Protein AF-A0A7X3REX9-F1 (afdb_monomer_lite)

pLDDT: mean 83.18, std 14.42, range [42.72, 97.62]

Structure (mmCIF, N/CA/C/O backbone):
data_AF-A0A7X3REX9-F1
#
_entry.id   AF-A0A7X3REX9-F1
#
loop_
_atom_site.group_PDB
_atom_site.id
_atom_site.type_symbol
_atom_site.label_atom_id
_atom_site.label_alt_id
_atom_site.label_comp_id
_atom_site.label_asym_id
_atom_site.label_entity_id
_atom_site.label_seq_id
_atom_site.pdbx_PDB_ins_code
_atom_site.Cartn_x
_atom_site.Cartn_y
_atom_site.Cartn_z
_atom_site.occupancy
_atom_site.B_iso_or_equiv
_atom_site.auth_seq_id
_atom_site.auth_comp_id
_atom_site.auth_asym_id
_atom_site.auth_atom_id
_atom_site.pdbx_PDB_model_num
ATOM 1 N N . MET A 1 1 ? -12.380 2.850 3.032 1.00 85.00 1 MET A N 1
ATOM 2 C CA . MET A 1 1 ? -11.626 4.125 2.934 1.00 85.00 1 MET A CA 1
ATOM 3 C C . MET A 1 1 ? -10.410 3.924 2.046 1.00 85.00 1 MET A C 1
ATOM 5 O O . MET A 1 1 ? -9.877 2.822 1.994 1.00 85.00 1 MET A O 1
ATOM 9 N N . GLU A 1 2 ? -9.981 4.966 1.345 1.00 90.38 2 GLU A N 1
ATOM 10 C CA . GLU A 1 2 ? -8.821 4.921 0.458 1.00 90.38 2 GLU A CA 1
ATOM 11 C C . GLU A 1 2 ? -7.499 5.045 1.229 1.00 90.38 2 GLU A C 1
ATOM 13 O O . GLU A 1 2 ? -7.347 5.892 2.109 1.00 90.38 2 GLU A O 1
ATOM 18 N N . PHE A 1 3 ? -6.535 4.199 0.882 1.00 93.19 3 PHE A N 1
ATOM 19 C CA . PHE A 1 3 ? -5.212 4.142 1.481 1.00 93.19 3 PHE A CA 1
ATOM 20 C C . PHE A 1 3 ? -4.121 3.982 0.422 1.00 93.19 3 PHE A C 1
ATOM 22 O O . PHE A 1 3 ? -4.332 3.469 -0.676 1.00 93.19 3 PHE A O 1
ATOM 29 N N . TYR A 1 4 ? -2.912 4.365 0.808 1.00 94.00 4 TYR A N 1
ATOM 30 C CA . TYR A 1 4 ? -1.709 4.344 0.002 1.00 94.00 4 TYR A CA 1
ATOM 31 C C . TYR A 1 4 ? -0.593 3.574 0.705 1.00 94.00 4 TYR A C 1
ATOM 33 O O . TYR A 1 4 ? -0.380 3.700 1.914 1.00 94.00 4 TYR A O 1
ATOM 41 N N . HIS A 1 5 ? 0.169 2.811 -0.071 1.00 94.44 5 HIS A N 1
ATOM 42 C CA . HIS A 1 5 ? 1.339 2.066 0.362 1.00 94.44 5 HIS A CA 1
ATOM 43 C C . HIS A 1 5 ? 2.539 2.402 -0.525 1.00 94.44 5 HIS A C 1
ATOM 45 O O . HIS A 1 5 ? 2.605 2.018 -1.691 1.00 94.44 5 HIS A O 1
ATOM 51 N N . GLY A 1 6 ? 3.523 3.089 0.053 1.00 94.44 6 GLY A N 1
ATOM 52 C CA . GLY A 1 6 ? 4.789 3.384 -0.613 1.00 94.44 6 GLY A CA 1
ATOM 53 C C . GLY A 1 6 ? 5.742 2.191 -0.611 1.00 94.44 6 GLY A C 1
ATOM 54 O O . GLY A 1 6 ? 6.131 1.693 0.455 1.00 94.44 6 GLY A O 1
ATOM 55 N N . THR A 1 7 ? 6.167 1.751 -1.790 1.00 94.31 7 THR A N 1
ATOM 56 C CA . THR A 1 7 ? 7.065 0.608 -1.988 1.00 94.31 7 THR A CA 1
ATOM 57 C C . THR A 1 7 ? 7.975 0.806 -3.204 1.00 94.31 7 THR A C 1
ATOM 59 O O . THR A 1 7 ? 8.104 1.912 -3.719 1.00 94.31 7 THR A O 1
ATOM 62 N N . THR A 1 8 ? 8.672 -0.248 -3.617 1.00 93.94 8 THR A N 1
ATOM 63 C CA . THR A 1 8 ? 9.491 -0.259 -4.832 1.00 93.94 8 THR A CA 1
ATOM 64 C C . THR A 1 8 ? 8.836 -1.104 -5.920 1.00 93.94 8 THR A C 1
ATOM 66 O O . THR A 1 8 ? 7.989 -1.941 -5.607 1.00 93.94 8 THR A O 1
ATOM 69 N N . LEU A 1 9 ? 9.220 -0.921 -7.184 1.00 89.50 9 LEU A N 1
ATOM 70 C CA . LEU A 1 9 ? 8.651 -1.650 -8.320 1.00 89.50 9 LEU A CA 1
ATOM 71 C C . LEU A 1 9 ? 8.777 -3.172 -8.173 1.00 89.50 9 LEU A C 1
ATOM 73 O O . LEU A 1 9 ? 7.789 -3.883 -8.364 1.00 89.50 9 LEU A O 1
ATOM 77 N N . SER A 1 10 ? 9.948 -3.681 -7.777 1.00 89.31 10 SER A N 1
ATOM 78 C CA . SER A 1 10 ? 10.133 -5.123 -7.545 1.00 89.31 10 SER A CA 1
ATOM 79 C C . SER A 1 10 ? 9.184 -5.664 -6.466 1.00 89.31 10 SER A C 1
ATOM 81 O O . SER A 1 10 ? 8.517 -6.680 -6.660 1.00 89.31 10 SER A O 1
ATOM 83 N N . ASN A 1 11 ? 9.050 -4.945 -5.348 1.00 90.62 11 ASN A N 1
ATOM 84 C CA . ASN A 1 11 ? 8.133 -5.310 -4.274 1.00 90.62 11 ASN A CA 1
ATOM 85 C C . ASN A 1 11 ? 6.662 -5.179 -4.694 1.00 90.62 11 ASN A C 1
ATOM 87 O O . ASN A 1 11 ? 5.848 -5.998 -4.280 1.00 90.62 11 ASN A O 1
ATOM 91 N N . ALA A 1 12 ? 6.308 -4.160 -5.480 1.00 89.06 12 ALA A N 1
ATOM 92 C CA . ALA A 1 12 ? 4.950 -3.954 -5.975 1.00 89.06 12 ALA A CA 1
ATOM 93 C C . ALA A 1 12 ? 4.492 -5.131 -6.845 1.00 89.06 12 ALA A C 1
ATOM 95 O O . ALA A 1 12 ? 3.391 -5.635 -6.641 1.00 89.06 12 ALA A O 1
ATOM 96 N N . ARG A 1 13 ? 5.361 -5.633 -7.734 1.00 85.06 13 ARG A N 1
ATOM 97 C CA . ARG A 1 13 ? 5.101 -6.858 -8.514 1.00 85.06 13 ARG A CA 1
ATOM 98 C C . ARG A 1 13 ? 4.836 -8.057 -7.604 1.00 85.06 13 ARG A C 1
ATOM 100 O O . ARG A 1 13 ? 3.813 -8.718 -7.741 1.00 85.06 13 ARG A O 1
ATOM 107 N N . GLY A 1 14 ? 5.690 -8.262 -6.599 1.00 84.94 14 GLY A N 1
ATOM 108 C CA . GLY A 1 14 ? 5.495 -9.333 -5.618 1.00 84.94 14 GLY A CA 1
ATOM 109 C C . GLY A 1 14 ? 4.191 -9.205 -4.818 1.00 84.94 14 GLY A C 1
ATOM 110 O O . GLY A 1 14 ? 3.561 -10.222 -4.528 1.00 84.94 14 GLY A O 1
ATOM 111 N N . ILE A 1 15 ? 3.770 -7.977 -4.490 1.00 87.44 15 ILE A N 1
ATOM 112 C CA . ILE A 1 15 ? 2.495 -7.692 -3.812 1.00 87.44 15 ILE A CA 1
ATOM 113 C C . ILE A 1 15 ? 1.306 -7.996 -4.726 1.00 87.44 15 ILE A C 1
ATOM 115 O O . ILE A 1 15 ? 0.339 -8.585 -4.259 1.00 87.44 15 ILE A O 1
ATOM 119 N N . ILE A 1 16 ? 1.364 -7.649 -6.014 1.00 79.50 16 ILE A N 1
ATOM 120 C CA . ILE A 1 16 ? 0.302 -8.000 -6.971 1.00 79.50 16 ILE A CA 1
ATOM 121 C C . ILE A 1 16 ? 0.156 -9.519 -7.081 1.00 79.50 16 ILE A C 1
ATOM 123 O O . ILE A 1 16 ? -0.953 -10.045 -7.100 1.00 79.50 16 ILE A O 1
ATOM 127 N N . GLU A 1 17 ? 1.274 -10.238 -7.144 1.00 77.31 17 GLU A N 1
ATOM 128 C CA . GLU A 1 17 ? 1.250 -11.685 -7.338 1.00 77.31 17 GLU A CA 1
ATOM 129 C C . GLU A 1 17 ? 0.774 -12.453 -6.104 1.00 77.31 17 GLU A C 1
ATOM 131 O O . GLU A 1 17 ? 0.096 -13.471 -6.258 1.00 77.31 17 GLU A O 1
ATOM 136 N N . ASN A 1 18 ? 1.139 -11.983 -4.905 1.00 81.62 18 ASN A N 1
ATOM 137 C CA . ASN A 1 18 ? 1.027 -12.756 -3.664 1.00 81.62 18 ASN A CA 1
ATOM 138 C C . ASN A 1 18 ? 0.180 -12.087 -2.569 1.00 81.62 18 ASN A C 1
ATOM 140 O O . ASN A 1 18 ? -0.047 -12.700 -1.517 1.00 81.62 18 ASN A O 1
ATOM 144 N N . GLY A 1 19 ? -0.274 -10.856 -2.792 1.00 86.94 19 GLY A N 1
ATOM 145 C CA . GLY A 1 19 ? -0.862 -9.987 -1.778 1.00 86.94 19 GLY A CA 1
ATOM 146 C C . GLY A 1 19 ? 0.185 -9.305 -0.893 1.00 86.94 19 GLY A C 1
ATOM 147 O O . GLY A 1 19 ? 1.395 -9.549 -0.976 1.00 86.94 19 GLY A O 1
ATOM 148 N N . PHE A 1 20 ? -0.286 -8.450 0.010 1.00 90.31 20 PHE A N 1
ATOM 149 C CA . PHE A 1 20 ? 0.565 -7.855 1.032 1.00 90.31 20 PHE A CA 1
ATOM 150 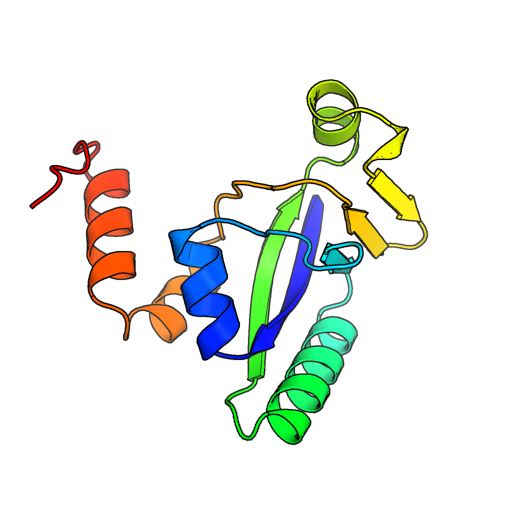C C . PHE A 1 20 ? 0.916 -8.909 2.081 1.00 90.31 20 PHE A C 1
ATOM 152 O O . PHE A 1 20 ? 0.034 -9.518 2.687 1.00 90.31 20 PHE A O 1
ATOM 159 N N . ARG A 1 21 ? 2.216 -9.115 2.313 1.00 89.25 21 ARG A N 1
ATOM 160 C CA . ARG A 1 21 ? 2.717 -10.080 3.295 1.00 89.25 21 ARG A CA 1
ATOM 161 C C . ARG A 1 21 ? 3.702 -9.406 4.256 1.00 89.25 21 ARG A C 1
ATOM 163 O O . ARG A 1 21 ? 4.769 -8.979 3.806 1.00 89.25 21 ARG A O 1
ATOM 170 N N . PRO A 1 22 ? 3.389 -9.335 5.560 1.00 89.50 22 PRO A N 1
ATOM 171 C CA . PRO A 1 22 ? 4.330 -8.851 6.559 1.00 89.50 22 PRO A CA 1
ATOM 172 C C . PRO A 1 22 ? 5.577 -9.758 6.616 1.00 89.50 22 PRO A C 1
ATOM 174 O O . PRO A 1 22 ? 5.472 -10.984 6.582 1.00 89.50 22 PRO A O 1
ATOM 177 N N . ARG A 1 23 ? 6.777 -9.161 6.664 1.00 83.50 23 ARG A N 1
ATOM 178 C CA . ARG A 1 23 ? 8.077 -9.861 6.766 1.00 83.50 23 ARG A CA 1
ATOM 179 C C . ARG A 1 23 ? 8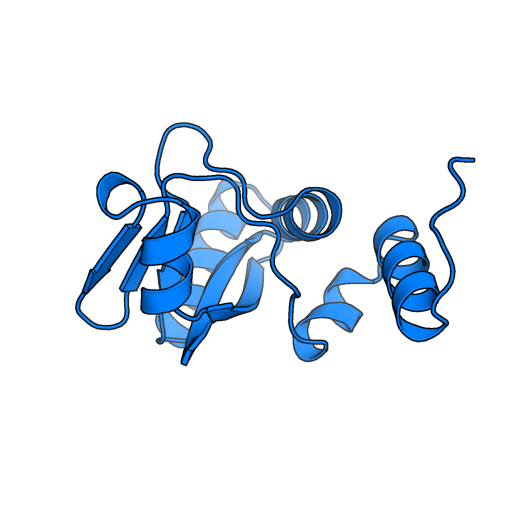.881 -9.262 7.923 1.00 83.50 23 ARG A C 1
ATOM 181 O O . ARG A 1 23 ? 9.707 -8.383 7.705 1.00 83.50 23 ARG A O 1
ATOM 188 N N . GLY A 1 24 ? 8.578 -9.692 9.150 1.00 81.75 24 GLY A N 1
ATOM 189 C CA . GLY A 1 24 ? 9.220 -9.190 10.378 1.00 81.75 24 GLY A CA 1
ATOM 190 C C . GLY A 1 24 ? 8.568 -7.946 11.001 1.00 81.75 24 GLY A C 1
ATOM 191 O O . GLY A 1 24 ? 9.144 -7.340 11.896 1.00 81.75 24 GLY A O 1
ATOM 192 N N . GLY A 1 25 ? 7.379 -7.552 10.540 1.00 86.38 25 GLY A N 1
ATOM 193 C CA . GLY A 1 25 ? 6.605 -6.428 11.076 1.00 86.38 25 GLY A CA 1
ATOM 194 C C . GLY A 1 25 ? 5.403 -6.099 10.191 1.00 86.38 25 GLY A C 1
ATOM 195 O O . GLY A 1 25 ? 5.253 -6.705 9.132 1.00 86.38 25 GLY A O 1
ATOM 196 N N . ALA A 1 26 ? 4.574 -5.140 10.611 1.00 92.62 26 ALA A N 1
ATOM 197 C CA . ALA A 1 26 ? 3.331 -4.778 9.929 1.00 92.62 26 ALA A CA 1
ATOM 198 C C . ALA A 1 26 ? 3.543 -4.251 8.503 1.00 92.62 26 ALA A C 1
ATOM 200 O O . ALA A 1 26 ? 4.544 -3.597 8.195 1.00 92.62 26 ALA A O 1
ATOM 201 N N . VAL A 1 27 ? 2.541 -4.445 7.650 1.00 94.31 27 VAL A N 1
ATOM 202 C CA . VAL A 1 27 ? 2.389 -3.696 6.402 1.00 94.31 27 VAL A CA 1
ATOM 203 C C . VAL A 1 27 ? 1.685 -2.380 6.720 1.00 94.31 27 VAL A C 1
ATOM 205 O O . VAL A 1 27 ? 0.608 -2.376 7.308 1.00 94.31 27 VAL A O 1
ATOM 208 N N . TRP A 1 28 ? 2.312 -1.266 6.347 1.00 95.25 28 TRP A N 1
ATOM 209 C CA . TRP A 1 28 ? 1.820 0.077 6.651 1.00 95.25 28 TRP A CA 1
ATOM 210 C C . TRP A 1 28 ? 1.101 0.691 5.459 1.00 95.25 28 TRP A C 1
ATOM 212 O O . TRP A 1 28 ? 1.619 0.675 4.340 1.00 95.25 28 TRP A O 1
ATOM 222 N N . PHE A 1 29 ? -0.036 1.303 5.743 1.00 95.38 29 PHE A N 1
ATOM 223 C CA . PHE A 1 29 ? -0.888 2.035 4.827 1.00 95.38 29 PHE A CA 1
ATOM 224 C C . PHE A 1 29 ? -1.166 3.419 5.413 1.00 95.38 29 PHE A C 1
ATOM 226 O O . PHE A 1 29 ? -1.230 3.579 6.632 1.00 95.38 29 PHE A O 1
ATOM 233 N N . THR A 1 30 ? -1.340 4.424 4.563 1.00 97.12 30 THR A N 1
ATOM 234 C CA . THR A 1 30 ? -1.703 5.782 4.987 1.00 97.12 30 THR A CA 1
ATOM 235 C C . THR A 1 30 ? -2.748 6.390 4.064 1.00 97.12 30 THR A C 1
ATOM 237 O O . THR A 1 30 ? -2.749 6.104 2.876 1.00 97.12 30 THR A O 1
ATOM 240 N N . THR A 1 31 ? -3.608 7.261 4.570 1.00 96.19 31 THR A N 1
ATOM 241 C CA . THR A 1 31 ? -4.499 8.083 3.740 1.00 96.19 31 THR A CA 1
ATOM 242 C C . THR A 1 31 ? -3.757 9.219 3.024 1.00 96.19 31 THR A C 1
ATOM 244 O O . THR A 1 31 ? -4.300 9.833 2.112 1.00 96.19 31 THR A O 1
ATOM 247 N N . GLN A 1 32 ? -2.503 9.508 3.397 1.00 96.56 32 GLN A N 1
ATOM 248 C CA . GLN A 1 32 ? -1.730 10.623 2.851 1.00 96.56 32 GLN A CA 1
ATOM 249 C C . GLN A 1 32 ? -0.828 10.183 1.690 1.00 96.56 32 GLN A C 1
ATOM 251 O O . GLN A 1 32 ? 0.221 9.563 1.893 1.00 96.56 32 GLN A O 1
ATOM 256 N N . TRP A 1 33 ? -1.183 10.576 0.465 1.00 94.19 33 TRP A N 1
ATOM 257 C CA . TRP A 1 33 ? -0.408 10.244 -0.738 1.00 94.19 33 TRP A CA 1
ATOM 258 C C . TRP A 1 33 ? 1.049 10.733 -0.672 1.00 94.19 33 TRP A C 1
ATOM 260 O O . TRP A 1 33 ? 1.968 9.953 -0.925 1.00 94.19 33 TRP A O 1
ATOM 270 N N . ASN A 1 34 ? 1.281 11.984 -0.248 1.00 95.56 34 ASN A N 1
ATOM 271 C CA . ASN A 1 34 ? 2.632 12.558 -0.128 1.00 95.56 34 ASN A CA 1
ATOM 272 C C . ASN A 1 34 ? 3.524 11.747 0.824 1.00 95.56 34 ASN A C 1
ATOM 274 O O . ASN A 1 34 ? 4.695 11.501 0.532 1.00 95.56 34 ASN A O 1
ATOM 278 N N . TYR A 1 35 ? 2.967 11.273 1.943 1.00 96.50 35 TYR A N 1
ATOM 279 C CA . TYR A 1 35 ? 3.704 10.425 2.876 1.00 96.50 35 TYR A CA 1
ATOM 280 C C . TYR A 1 35 ? 4.084 9.089 2.227 1.00 96.50 35 TYR A C 1
ATOM 282 O O . TYR A 1 35 ? 5.238 8.658 2.307 1.00 96.50 35 TYR A O 1
ATOM 290 N N . ALA A 1 36 ? 3.135 8.438 1.545 1.00 96.50 36 ALA A N 1
ATOM 291 C CA . ALA A 1 36 ? 3.398 7.189 0.838 1.00 96.50 36 ALA A CA 1
ATOM 292 C C . ALA A 1 36 ? 4.457 7.365 -0.265 1.00 96.50 36 ALA A C 1
ATOM 294 O O . ALA A 1 36 ? 5.372 6.545 -0.353 1.00 96.50 36 ALA A O 1
ATOM 295 N N . LYS A 1 37 ? 4.392 8.452 -1.043 1.00 95.62 37 LYS A N 1
ATOM 296 C CA . LYS A 1 37 ? 5.384 8.793 -2.071 1.00 95.62 37 LYS A CA 1
ATOM 297 C C . LYS A 1 37 ? 6.785 8.967 -1.482 1.00 95.62 37 LYS A C 1
ATOM 299 O O . LYS A 1 37 ? 7.700 8.258 -1.898 1.00 95.62 37 LYS A O 1
ATOM 304 N N . ASN A 1 38 ? 6.943 9.793 -0.447 1.00 96.94 38 ASN A N 1
ATOM 305 C CA . ASN A 1 38 ? 8.242 10.007 0.205 1.00 96.94 38 ASN A CA 1
ATOM 306 C C . ASN A 1 38 ? 8.827 8.691 0.748 1.00 96.94 38 ASN A C 1
ATOM 308 O O . ASN A 1 38 ? 10.031 8.433 0.671 1.00 96.94 38 ASN A O 1
ATOM 312 N N . ARG A 1 39 ? 7.974 7.804 1.279 1.00 96.44 39 ARG A N 1
ATOM 313 C CA . ARG A 1 39 ? 8.396 6.469 1.730 1.00 96.44 39 ARG A CA 1
ATOM 314 C C . ARG A 1 39 ? 8.795 5.553 0.576 1.00 96.44 39 ARG A C 1
ATOM 316 O O . ARG A 1 39 ? 9.755 4.796 0.740 1.00 96.44 39 ARG A O 1
ATOM 323 N N . ALA A 1 40 ? 8.094 5.608 -0.555 1.00 96.25 40 ALA A N 1
ATOM 324 C CA . ALA A 1 40 ? 8.458 4.878 -1.766 1.00 96.25 40 ALA A CA 1
ATOM 325 C C . ALA A 1 40 ? 9.845 5.310 -2.261 1.00 96.25 40 ALA A C 1
ATOM 327 O O . ALA A 1 40 ? 10.720 4.462 -2.415 1.00 96.25 40 ALA A O 1
ATOM 328 N N . GLU A 1 41 ? 10.083 6.616 -2.393 1.00 96.69 41 GLU A N 1
ATOM 329 C CA . GLU A 1 41 ? 11.371 7.200 -2.799 1.00 96.69 41 GLU A CA 1
ATOM 330 C C . GLU A 1 41 ? 12.505 6.803 -1.851 1.00 96.69 41 GLU A C 1
ATOM 332 O O . GLU A 1 41 ? 13.571 6.355 -2.277 1.00 96.69 41 GLU A O 1
ATOM 337 N N . GLN A 1 42 ? 12.263 6.870 -0.540 1.00 97.62 42 GLN A N 1
ATOM 338 C CA . GLN A 1 42 ? 13.259 6.479 0.452 1.00 97.62 42 GLN A CA 1
ATOM 339 C C . GLN A 1 42 ? 13.611 4.983 0.375 1.00 97.62 42 GLN A C 1
ATOM 341 O O . GLN A 1 42 ? 14.770 4.613 0.571 1.00 97.62 42 GLN A O 1
ATOM 346 N N . LYS A 1 43 ? 12.631 4.103 0.126 1.00 95.62 43 LYS A N 1
ATOM 347 C CA . LYS A 1 43 ? 12.863 2.659 -0.058 1.00 95.62 43 LYS A CA 1
ATOM 348 C C . LYS A 1 43 ? 13.594 2.376 -1.370 1.00 95.62 43 LYS A C 1
ATOM 350 O O . LYS A 1 43 ? 14.553 1.611 -1.362 1.00 95.62 43 LYS A O 1
ATOM 355 N N . ALA A 1 44 ? 13.152 3.008 -2.452 1.00 95.69 44 ALA A N 1
ATOM 356 C CA . ALA A 1 44 ? 13.721 2.916 -3.789 1.00 95.69 44 ALA A CA 1
ATOM 357 C C . ALA A 1 44 ? 15.203 3.296 -3.788 1.00 95.69 44 ALA A C 1
ATOM 359 O O . ALA A 1 44 ? 16.038 2.496 -4.197 1.00 95.69 44 ALA A O 1
ATOM 360 N N . ARG A 1 45 ? 15.545 4.440 -3.182 1.00 96.62 45 ARG A N 1
ATOM 361 C CA . ARG A 1 45 ? 16.933 4.897 -3.034 1.00 96.62 45 ARG A CA 1
ATOM 362 C C . ARG A 1 45 ? 17.820 3.887 -2.306 1.00 96.62 45 ARG A C 1
ATOM 364 O O . ARG A 1 45 ? 18.936 3.648 -2.739 1.00 96.62 45 ARG A O 1
ATOM 371 N N . ARG A 1 46 ? 17.337 3.282 -1.213 1.00 95.56 46 ARG A N 1
ATOM 372 C CA . ARG A 1 46 ? 18.108 2.276 -0.451 1.00 95.56 46 ARG A CA 1
ATOM 373 C C . ARG A 1 46 ? 18.316 0.966 -1.207 1.00 95.56 46 ARG A C 1
ATOM 375 O O . ARG A 1 46 ? 19.255 0.246 -0.904 1.00 95.56 46 ARG A O 1
ATOM 382 N N . LYS A 1 47 ? 17.399 0.628 -2.113 1.00 94.19 47 LYS A N 1
ATOM 383 C CA . LYS A 1 47 ? 17.398 -0.638 -2.854 1.00 94.19 47 LYS A CA 1
ATOM 384 C C . LYS A 1 47 ? 17.862 -0.497 -4.305 1.00 94.19 47 LYS A C 1
ATOM 386 O O . LYS A 1 47 ? 17.828 -1.491 -5.017 1.00 94.19 47 LYS A O 1
ATOM 391 N N . HIS A 1 48 ? 18.255 0.706 -4.732 1.00 94.38 48 HIS A N 1
ATOM 392 C CA . HIS A 1 48 ? 18.534 1.033 -6.134 1.00 94.38 48 HIS A CA 1
ATOM 393 C C . HIS A 1 48 ? 17.405 0.580 -7.081 1.00 94.38 48 HIS A C 1
ATOM 395 O O . HIS A 1 48 ? 17.645 0.011 -8.139 1.00 94.38 48 HIS A O 1
ATOM 401 N N . ASP A 1 49 ? 16.158 0.815 -6.670 1.00 92.69 49 ASP A N 1
ATOM 402 C CA . ASP A 1 49 ? 14.948 0.398 -7.387 1.00 92.69 49 ASP A CA 1
ATOM 403 C C . ASP A 1 49 ? 14.078 1.625 -7.716 1.00 92.69 49 ASP A C 1
ATOM 405 O O . ASP A 1 49 ? 14.381 2.744 -7.304 1.00 92.69 49 ASP A O 1
ATOM 409 N N . ARG A 1 50 ? 12.981 1.436 -8.451 1.00 90.81 50 ARG A N 1
ATOM 410 C CA . ARG A 1 50 ? 12.025 2.496 -8.794 1.00 90.81 50 ARG A CA 1
ATOM 411 C C . ARG A 1 50 ? 10.962 2.655 -7.701 1.00 90.81 50 ARG A C 1
ATOM 413 O O . ARG A 1 50 ? 10.441 1.642 -7.227 1.00 90.81 50 ARG A O 1
ATOM 420 N N . PRO A 1 51 ? 10.611 3.887 -7.289 1.00 93.69 51 PRO A N 1
ATOM 421 C CA . PRO A 1 51 ? 9.548 4.114 -6.314 1.00 93.69 51 PRO A CA 1
ATOM 422 C C . PRO A 1 51 ? 8.173 3.871 -6.936 1.00 93.69 51 PRO A C 1
ATOM 424 O O . PRO A 1 51 ? 7.925 4.285 -8.062 1.00 93.69 51 PRO A O 1
ATOM 427 N N . ILE A 1 52 ? 7.279 3.226 -6.185 1.00 91.94 52 ILE A N 1
ATOM 428 C CA . ILE A 1 52 ? 5.879 2.999 -6.560 1.00 91.94 52 ILE A CA 1
ATOM 429 C C . ILE A 1 52 ? 4.984 3.275 -5.353 1.00 91.94 52 ILE A C 1
ATOM 431 O O . ILE A 1 52 ? 5.297 2.876 -4.228 1.00 91.94 52 ILE A O 1
ATOM 435 N N . VAL A 1 53 ? 3.836 3.905 -5.590 1.00 92.19 53 VAL A N 1
ATOM 436 C CA . VAL A 1 53 ? 2.772 4.044 -4.592 1.00 9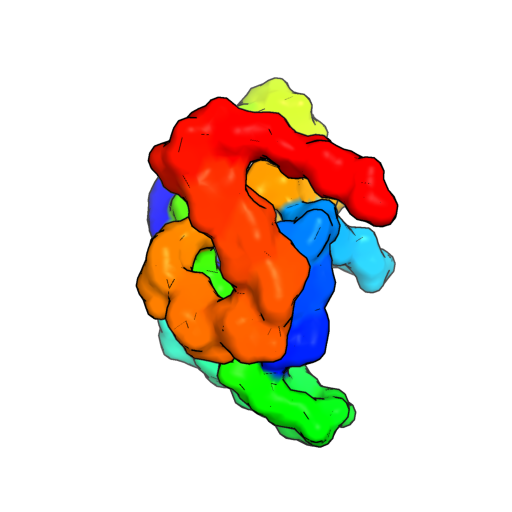2.19 53 VAL A CA 1
ATOM 437 C C . VAL A 1 53 ? 1.590 3.190 -5.020 1.00 92.19 53 VAL A C 1
ATOM 439 O O . VAL A 1 53 ? 0.997 3.419 -6.064 1.00 92.19 53 VAL A O 1
ATOM 442 N N . LEU A 1 54 ? 1.234 2.209 -4.196 1.00 90.19 54 LEU A N 1
ATOM 443 C CA . LEU A 1 54 ? 0.026 1.419 -4.392 1.00 90.19 54 LEU A CA 1
ATOM 444 C C . LEU A 1 54 ? -1.137 2.095 -3.679 1.00 90.19 54 LEU A C 1
ATOM 446 O O . LEU A 1 54 ? -1.068 2.361 -2.486 1.00 90.19 54 LEU A O 1
ATOM 450 N N . LYS A 1 55 ? -2.205 2.347 -4.415 1.00 89.44 55 LYS A N 1
ATOM 451 C CA . LYS A 1 55 ? -3.517 2.755 -3.920 1.00 89.44 55 LYS A CA 1
ATOM 452 C C . LYS A 1 55 ? -4.299 1.496 -3.550 1.00 89.44 55 LYS A C 1
ATOM 454 O O . LYS A 1 55 ? -4.100 0.470 -4.190 1.00 89.44 55 LYS A O 1
ATOM 459 N N . THR A 1 56 ? -5.152 1.543 -2.537 1.00 86.31 56 THR A N 1
ATOM 460 C CA . THR A 1 56 ? -6.050 0.443 -2.174 1.00 86.31 56 THR A CA 1
ATOM 461 C C . THR A 1 56 ? -7.218 0.943 -1.345 1.00 86.31 56 THR A C 1
ATOM 463 O O . THR A 1 56 ? -7.091 1.930 -0.625 1.00 86.31 56 THR A O 1
ATOM 466 N N . GLU A 1 57 ? -8.341 0.242 -1.404 1.00 88.38 57 GLU A N 1
ATOM 467 C CA . GLU A 1 57 ? -9.447 0.467 -0.481 1.00 88.38 57 GLU A CA 1
ATOM 468 C C . GLU A 1 57 ? -9.352 -0.522 0.676 1.00 88.38 57 GLU A C 1
ATOM 470 O O . GLU A 1 57 ? -9.161 -1.718 0.465 1.00 88.38 57 GLU A O 1
ATOM 475 N N . LEU A 1 58 ? -9.432 -0.011 1.904 1.00 88.75 58 LEU A N 1
ATOM 476 C CA . LEU A 1 58 ? -9.490 -0.815 3.120 1.00 88.75 58 LEU A CA 1
ATOM 477 C C . LEU A 1 58 ? -10.749 -0.451 3.897 1.00 88.75 58 LEU A C 1
ATOM 479 O O . LEU A 1 58 ? -10.974 0.721 4.227 1.00 88.75 58 LEU A O 1
ATOM 483 N N . ASP A 1 59 ? -11.540 -1.464 4.223 1.00 91.00 59 ASP A N 1
ATOM 484 C CA . ASP A 1 59 ? -12.544 -1.387 5.275 1.00 91.00 59 ASP A CA 1
ATOM 485 C C . ASP A 1 59 ? -11.920 -1.926 6.564 1.00 91.00 59 ASP A C 1
ATOM 487 O O . ASP A 1 59 ? -11.728 -3.128 6.737 1.00 91.00 59 ASP A O 1
ATOM 491 N N . ILE A 1 60 ? -11.523 -1.012 7.447 1.00 90.94 60 ILE A N 1
ATOM 492 C CA . ILE A 1 60 ? -10.807 -1.364 8.674 1.00 90.94 60 ILE A CA 1
ATOM 493 C C . ILE A 1 60 ? -11.697 -2.162 9.627 1.00 90.94 60 ILE A C 1
ATOM 495 O O . ILE A 1 60 ? -11.195 -3.074 10.281 1.00 90.94 60 ILE A O 1
ATOM 499 N N . GLU A 1 61 ? -12.992 -1.860 9.690 1.00 91.25 61 GLU A N 1
ATOM 500 C CA . GLU A 1 61 ? -13.906 -2.539 10.608 1.00 91.25 61 GLU A CA 1
ATOM 501 C C . GLU A 1 61 ? -14.255 -3.937 10.088 1.00 91.25 61 GLU A C 1
ATOM 503 O O . GLU A 1 61 ? -14.180 -4.910 10.842 1.00 91.25 61 GLU A O 1
ATOM 508 N N . ALA A 1 62 ? -14.492 -4.089 8.781 1.00 90.94 62 ALA A N 1
ATOM 509 C CA . ALA A 1 62 ? -14.655 -5.415 8.181 1.00 90.94 62 ALA A CA 1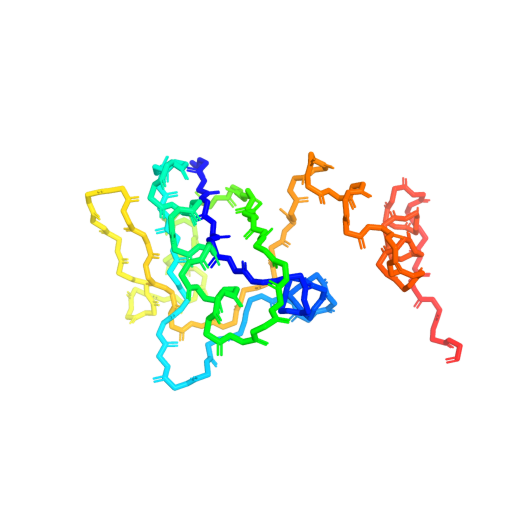
ATOM 510 C C . ALA A 1 62 ? -13.376 -6.269 8.302 1.00 90.94 62 ALA A C 1
ATOM 512 O O . ALA A 1 62 ? -13.431 -7.472 8.583 1.00 90.94 62 ALA A O 1
ATOM 513 N N . LEU A 1 63 ? -12.196 -5.659 8.140 1.00 90.12 63 LEU A N 1
ATOM 514 C CA . LEU A 1 63 ? -10.924 -6.354 8.340 1.00 90.12 63 LEU A CA 1
ATOM 515 C C . LEU A 1 63 ? -10.734 -6.769 9.806 1.00 90.12 63 LEU A C 1
ATOM 517 O O . LEU A 1 63 ? -10.302 -7.887 10.076 1.00 90.12 63 LEU A O 1
ATOM 521 N N . ARG A 1 64 ? -11.105 -5.923 10.770 1.00 91.31 64 ARG A N 1
ATOM 522 C CA . ARG A 1 64 ? -11.078 -6.276 12.198 1.00 91.31 64 ARG A CA 1
ATOM 523 C C . ARG A 1 64 ? -11.948 -7.489 12.512 1.00 91.31 64 ARG A C 1
ATOM 525 O O . ARG A 1 64 ? -11.498 -8.367 13.248 1.00 91.31 64 ARG A O 1
ATOM 532 N N . GLY A 1 65 ? -13.137 -7.565 11.912 1.00 90.31 65 GLY A N 1
ATOM 533 C CA . GLY A 1 65 ? -14.032 -8.715 12.044 1.00 90.31 65 GLY A CA 1
ATOM 534 C C . GLY A 1 65 ? -13.483 -10.006 11.426 1.00 90.31 65 GLY A C 1
ATOM 535 O O . GLY A 1 65 ? -13.705 -11.080 11.975 1.00 90.31 65 GLY A O 1
ATOM 536 N N . SER A 1 66 ? -12.739 -9.917 10.318 1.00 89.19 66 SER A N 1
ATOM 537 C CA . SER A 1 66 ? -12.261 -11.096 9.575 1.00 89.19 66 SER A CA 1
ATOM 538 C C . SER A 1 66 ? -10.900 -11.630 10.026 1.00 89.19 66 SER A C 1
ATOM 540 O O . SER A 1 66 ? -10.737 -12.842 10.140 1.00 89.19 66 SER A O 1
ATOM 542 N N . ILE A 1 67 ? -9.919 -10.761 10.290 1.00 88.50 67 ILE A N 1
ATOM 543 C CA . ILE A 1 67 ? -8.555 -11.177 10.677 1.00 88.50 67 ILE A CA 1
ATOM 544 C C . ILE A 1 67 ? -8.250 -10.962 12.165 1.00 88.50 67 ILE A C 1
ATOM 546 O O . ILE A 1 67 ? -7.204 -11.390 12.654 1.00 88.50 67 ILE A O 1
ATOM 550 N N . GLY A 1 68 ? -9.168 -10.337 12.902 1.00 86.38 68 GLY A N 1
ATOM 551 C CA . GLY A 1 68 ? -9.085 -10.140 14.345 1.00 86.38 68 GLY A CA 1
ATOM 552 C C . GLY A 1 68 ? -8.421 -8.824 14.760 1.00 86.38 68 GLY A C 1
ATOM 553 O O . GLY A 1 68 ? -7.435 -8.360 14.182 1.00 86.38 68 GLY A O 1
ATOM 554 N N . ASN A 1 69 ? -8.933 -8.244 15.848 1.00 83.62 69 ASN A N 1
ATOM 555 C CA . ASN A 1 69 ? -8.529 -6.926 16.357 1.00 83.62 69 ASN A CA 1
ATOM 556 C C . ASN A 1 69 ? -7.027 -6.796 16.653 1.00 83.62 69 ASN A C 1
ATOM 558 O O . ASN A 1 69 ? -6.437 -5.746 16.414 1.00 83.62 69 ASN A O 1
ATOM 562 N N . GLY A 1 70 ? -6.375 -7.864 17.125 1.00 89.56 70 GLY A N 1
ATOM 563 C CA . GLY A 1 70 ? -4.939 -7.848 17.434 1.00 89.56 70 GLY A CA 1
ATOM 564 C C . GLY A 1 70 ? -4.030 -7.708 16.206 1.00 89.56 70 GLY A C 1
ATOM 565 O O . GLY A 1 70 ? -2.846 -7.391 16.345 1.00 89.56 70 GLY A O 1
ATOM 566 N N . LYS A 1 71 ? -4.563 -7.929 14.998 1.00 91.88 71 LYS A N 1
ATOM 567 C CA . LYS A 1 71 ? -3.800 -7.888 13.745 1.00 91.88 71 LYS A CA 1
ATOM 568 C C . LYS A 1 71 ? -3.771 -6.512 13.097 1.00 91.88 71 LYS A C 1
ATOM 570 O O . LYS A 1 71 ? -2.941 -6.294 12.217 1.00 91.88 71 LYS A O 1
ATOM 575 N N . ILE A 1 72 ? -4.627 -5.584 13.523 1.00 92.94 72 ILE A N 1
ATOM 576 C CA . ILE A 1 72 ? -4.792 -4.282 12.875 1.00 92.94 72 ILE A CA 1
ATOM 577 C C . ILE A 1 72 ? -4.652 -3.172 13.904 1.00 92.94 72 ILE A C 1
ATOM 579 O O . ILE A 1 72 ? -5.422 -3.077 14.855 1.00 92.94 72 ILE A O 1
ATOM 583 N N . ARG A 1 73 ? -3.706 -2.267 13.667 1.00 94.31 73 ARG A N 1
ATOM 584 C CA . ARG A 1 73 ? -3.611 -0.999 14.393 1.00 94.31 73 ARG A CA 1
ATOM 585 C C . ARG A 1 73 ? -3.928 0.127 13.425 1.00 94.31 73 ARG A C 1
ATOM 587 O O . ARG A 1 73 ? -3.207 0.298 12.449 1.00 94.31 73 ARG A O 1
ATOM 594 N N . ALA A 1 74 ? -4.995 0.875 13.680 1.00 93.44 74 ALA A N 1
ATOM 595 C CA . ALA A 1 74 ? -5.404 1.993 12.838 1.00 93.44 74 ALA A CA 1
ATOM 596 C C . ALA A 1 74 ? -5.616 3.245 13.693 1.00 93.44 74 ALA A C 1
ATOM 598 O O . ALA A 1 74 ? -6.383 3.204 14.653 1.00 93.44 74 ALA A O 1
ATOM 599 N N . GLN A 1 75 ? -4.918 4.334 13.366 1.00 93.56 75 GLN A N 1
ATOM 600 C CA . GLN A 1 75 ? -5.016 5.619 14.062 1.00 93.56 75 GLN A CA 1
ATOM 601 C C . GLN A 1 75 ? -4.500 6.747 13.160 1.00 93.56 75 GLN A C 1
ATOM 603 O O . GLN A 1 75 ? -3.516 6.566 12.446 1.00 93.56 75 GLN A O 1
ATOM 608 N N . GLY A 1 76 ? -5.148 7.917 13.192 1.00 91.75 76 GLY A N 1
ATOM 609 C CA . GLY A 1 76 ? -4.640 9.128 12.530 1.00 91.75 76 GLY A CA 1
ATOM 610 C C . GLY A 1 76 ? -4.431 8.987 11.017 1.00 91.75 76 GLY A C 1
ATOM 611 O O . GLY A 1 76 ? -3.474 9.530 10.475 1.00 91.75 76 GLY A O 1
ATOM 612 N N . GLY A 1 77 ? -5.276 8.205 10.335 1.00 93.81 77 GLY A N 1
ATOM 613 C CA . GLY A 1 77 ? -5.135 7.940 8.897 1.00 93.81 77 GLY A CA 1
ATOM 614 C C . GLY A 1 77 ? -4.007 6.967 8.538 1.00 93.81 77 GLY A C 1
ATOM 615 O O . GLY A 1 77 ? -3.668 6.832 7.367 1.00 93.81 77 GLY A O 1
ATOM 616 N N . ILE A 1 78 ? -3.418 6.277 9.514 1.00 95.81 78 ILE A N 1
ATOM 617 C CA . ILE A 1 78 ? -2.447 5.200 9.305 1.00 95.81 78 ILE A CA 1
ATOM 618 C C . ILE A 1 78 ? -3.100 3.877 9.690 1.00 95.81 78 ILE A C 1
ATOM 620 O O . ILE A 1 78 ? -3.756 3.792 10.725 1.00 95.81 78 ILE A O 1
ATOM 624 N N . ALA A 1 79 ? -2.884 2.840 8.883 1.00 95.12 79 ALA A N 1
ATOM 625 C CA . ALA A 1 79 ? -3.228 1.465 9.217 1.00 95.12 79 ALA A CA 1
ATOM 626 C C . ALA A 1 79 ? -1.982 0.579 9.115 1.00 95.12 79 ALA A C 1
ATOM 628 O O . ALA A 1 79 ? -1.297 0.553 8.095 1.00 95.12 79 ALA A O 1
ATOM 629 N N . ALA A 1 80 ? -1.680 -0.148 10.182 1.00 95.31 80 ALA A N 1
ATOM 630 C CA . ALA A 1 80 ? -0.612 -1.128 10.260 1.00 95.31 80 ALA A CA 1
ATOM 631 C C . ALA A 1 80 ? -1.239 -2.514 10.435 1.00 95.31 80 ALA A C 1
ATOM 633 O O . ALA A 1 80 ? -1.935 -2.764 11.421 1.00 95.31 80 ALA A O 1
ATOM 634 N N . ILE A 1 81 ? -1.002 -3.402 9.469 1.00 93.75 81 ILE A N 1
ATOM 635 C CA . ILE A 1 81 ? -1.634 -4.722 9.411 1.00 93.75 81 ILE A CA 1
ATOM 636 C C . ILE A 1 81 ? -0.570 -5.818 9.521 1.00 93.75 81 ILE A C 1
ATOM 638 O O . ILE A 1 81 ? 0.356 -5.897 8.714 1.00 93.75 81 ILE A O 1
ATOM 642 N N . ASN A 1 82 ? -0.698 -6.652 10.552 1.00 93.62 82 ASN A N 1
ATOM 643 C CA . ASN A 1 82 ? 0.203 -7.754 10.906 1.00 93.62 82 ASN A CA 1
ATOM 644 C C . ASN A 1 82 ? -0.304 -9.113 10.400 1.00 93.62 82 ASN A C 1
ATOM 646 O O . ASN A 1 82 ? -0.076 -10.140 11.035 1.00 93.62 82 ASN A O 1
ATOM 650 N N . GLU A 1 83 ? -1.011 -9.120 9.277 1.00 90.62 83 GLU A N 1
ATOM 651 C CA . GLU A 1 83 ? -1.527 -10.335 8.656 1.00 90.62 83 GLU A CA 1
ATOM 652 C C . GLU A 1 83 ? -1.405 -10.242 7.136 1.00 90.62 83 GLU A C 1
ATOM 654 O O . GLU A 1 83 ? -1.247 -9.149 6.579 1.00 90.62 83 GLU A O 1
ATOM 659 N N . ARG A 1 84 ? -1.435 -11.392 6.458 1.00 88.69 84 ARG A N 1
ATOM 660 C CA . ARG A 1 84 ? -1.497 -11.426 4.998 1.00 88.69 84 ARG A CA 1
ATOM 661 C C . ARG A 1 84 ? -2.813 -10.813 4.526 1.00 88.69 84 ARG A C 1
ATOM 663 O O . ARG A 1 84 ? -3.881 -11.192 4.992 1.00 88.69 84 ARG A O 1
ATOM 670 N N . LEU A 1 85 ? -2.730 -9.920 3.546 1.00 85.62 85 LEU A N 1
ATOM 671 C CA . LEU A 1 85 ? -3.900 -9.351 2.891 1.00 85.62 85 LEU A CA 1
ATOM 672 C C . LEU A 1 85 ? -3.860 -9.636 1.397 1.00 85.62 85 LEU A C 1
ATOM 674 O O . LEU A 1 85 ? -2.959 -9.182 0.684 1.00 85.62 85 LEU A O 1
ATOM 678 N N . SER A 1 86 ? -4.877 -10.342 0.924 1.00 75.44 86 SER A N 1
ATOM 679 C CA . SER A 1 86 ? -5.231 -10.369 -0.490 1.00 75.44 86 SER A CA 1
ATOM 680 C C . SER A 1 86 ? -6.119 -9.161 -0.742 1.00 75.44 86 SER A C 1
ATOM 682 O O . SER A 1 86 ? -7.245 -9.128 -0.257 1.00 75.44 86 SER A O 1
ATOM 684 N N . ILE A 1 87 ? -5.604 -8.142 -1.428 1.00 67.25 87 ILE A N 1
ATOM 685 C CA . ILE A 1 87 ? -6.371 -6.920 -1.690 1.00 67.25 87 ILE A CA 1
ATOM 686 C C . ILE A 1 87 ? -6.492 -6.723 -3.188 1.00 67.25 87 ILE A C 1
ATOM 688 O O . ILE A 1 87 ? -5.521 -6.905 -3.925 1.00 67.25 87 ILE A O 1
ATOM 692 N N . GLN A 1 88 ? -7.688 -6.339 -3.622 1.00 64.12 88 GLN A N 1
ATOM 693 C CA . GLN A 1 88 ? -7.917 -5.868 -4.975 1.00 64.12 88 GLN A CA 1
ATOM 694 C C . GLN A 1 88 ? -7.292 -4.476 -5.096 1.00 64.12 88 GLN A C 1
ATOM 696 O O . GLN A 1 88 ? -7.774 -3.502 -4.521 1.00 64.12 88 GLN A O 1
ATOM 701 N N . LEU A 1 89 ? -6.164 -4.393 -5.800 1.00 61.84 89 LEU A N 1
ATOM 702 C CA . LEU A 1 89 ? -5.540 -3.111 -6.100 1.00 61.84 89 LEU A CA 1
ATOM 703 C C . LEU A 1 89 ? -6.406 -2.366 -7.138 1.00 61.84 89 LEU A C 1
ATOM 705 O O . LEU A 1 89 ? -6.766 -2.964 -8.155 1.00 61.84 89 LEU A O 1
ATOM 709 N N . PRO A 1 90 ? -6.724 -1.074 -6.935 1.00 55.56 90 PRO A N 1
ATOM 710 C CA . PRO A 1 90 ? -7.411 -0.247 -7.910 1.00 55.56 90 PRO A CA 1
ATOM 711 C C . PRO A 1 90 ? -6.605 -0.158 -9.207 1.00 55.56 90 PRO A C 1
ATOM 713 O O . PRO A 1 90 ? -5.373 -0.065 -9.199 1.00 55.56 90 PRO A O 1
ATOM 716 N N . GLN A 1 91 ? -7.334 -0.121 -10.321 1.00 54.19 91 GLN A N 1
ATOM 717 C CA . GLN A 1 91 ? -6.821 -0.182 -11.694 1.00 54.19 91 GLN A CA 1
ATOM 718 C C . GLN A 1 91 ? -5.780 0.907 -12.032 1.00 54.19 91 GLN A C 1
ATOM 720 O O . GLN A 1 91 ? -4.970 0.726 -12.936 1.00 54.19 91 GLN A O 1
ATOM 725 N N . SER A 1 92 ? -5.744 2.021 -11.294 1.00 50.81 92 SER A N 1
ATOM 726 C CA . SER A 1 92 ? -4.923 3.193 -11.628 1.00 50.81 92 SER A CA 1
ATOM 727 C C . SER A 1 92 ? -3.407 2.980 -11.513 1.00 50.81 92 SER A C 1
ATOM 729 O O . SER A 1 92 ? -2.665 3.648 -12.221 1.00 50.81 92 SER A O 1
ATOM 731 N N . ASN A 1 93 ? -2.925 2.046 -10.682 1.00 55.69 93 ASN A N 1
ATOM 732 C CA . ASN A 1 93 ? -1.486 1.704 -10.633 1.00 55.69 93 ASN A CA 1
ATOM 733 C C . ASN A 1 93 ? -1.136 0.499 -11.504 1.00 55.69 93 ASN A C 1
ATOM 735 O O . ASN A 1 93 ? 0.014 0.070 -11.559 1.00 55.69 93 ASN A O 1
ATOM 739 N N . PHE A 1 94 ?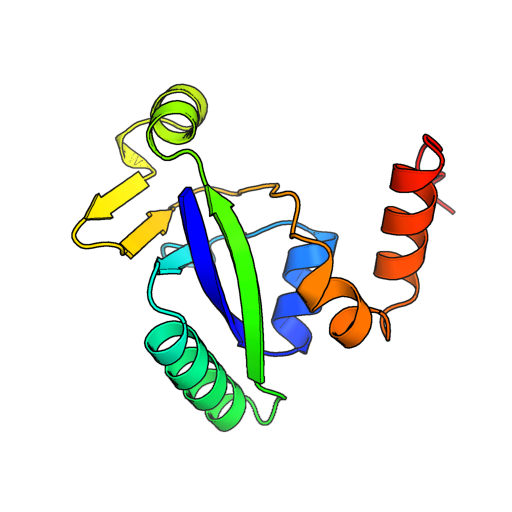 -2.141 -0.096 -12.140 1.00 56.12 94 PHE A N 1
ATOM 740 C CA . PHE A 1 94 ? -1.995 -1.376 -12.796 1.00 56.12 94 PHE A CA 1
ATOM 741 C C . PHE A 1 94 ? -1.131 -1.240 -14.054 1.00 56.12 94 PHE A C 1
ATOM 743 O O . PHE A 1 94 ? -0.157 -1.971 -14.198 1.00 56.12 94 PHE A O 1
ATOM 750 N N . PHE A 1 95 ? -1.374 -0.224 -14.887 1.00 55.69 95 PHE A N 1
ATOM 751 C CA . PHE A 1 95 ? -0.641 -0.007 -16.142 1.00 55.69 95 PHE A CA 1
ATOM 752 C C . PHE A 1 95 ? 0.865 0.253 -15.977 1.00 55.69 95 PHE A C 1
ATOM 754 O O . PHE A 1 95 ? 1.652 -0.247 -16.777 1.00 55.69 95 PHE A O 1
ATOM 761 N N . GLU A 1 96 ? 1.305 0.930 -14.913 1.00 56.44 96 GLU A N 1
ATOM 762 C CA . GLU A 1 96 ? 2.744 1.081 -14.623 1.00 56.44 96 GLU A CA 1
ATOM 763 C C . GLU A 1 96 ? 3.400 -0.234 -14.161 1.00 56.44 96 GLU A C 1
ATOM 765 O O . GLU A 1 96 ? 4.610 -0.431 -14.303 1.00 56.44 96 GLU A O 1
ATOM 770 N N . LEU A 1 97 ? 2.600 -1.157 -13.620 1.00 57.62 97 LEU A N 1
ATOM 771 C CA . LEU A 1 97 ? 3.029 -2.455 -13.096 1.00 57.62 97 LEU A CA 1
ATOM 772 C C . LEU A 1 97 ? 2.889 -3.590 -14.129 1.00 57.62 97 LEU A C 1
ATOM 774 O O . LEU A 1 97 ? 3.506 -4.646 -13.964 1.00 57.62 97 LEU A O 1
ATOM 778 N N . LEU A 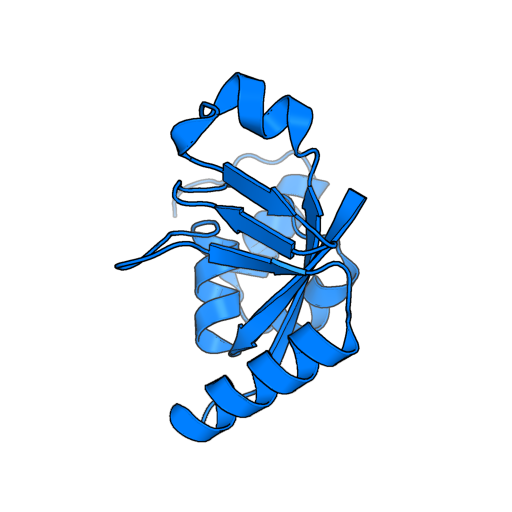1 98 ? 2.159 -3.341 -15.223 1.00 56.00 98 LEU A N 1
ATOM 779 C CA . LEU A 1 98 ? 1.850 -4.267 -16.318 1.00 56.00 98 LEU A CA 1
ATOM 780 C C . LEU A 1 98 ? 3.036 -4.663 -17.208 1.00 56.00 98 LEU A C 1
ATOM 782 O O . LEU A 1 98 ? 2.905 -5.566 -18.028 1.00 56.00 98 LEU A O 1
ATOM 786 N N . ALA A 1 99 ? 4.231 -4.117 -16.979 1.00 57.44 99 ALA A N 1
ATOM 787 C CA . ALA A 1 99 ? 5.462 -4.719 -17.499 1.00 57.44 99 ALA A CA 1
ATOM 788 C C . ALA A 1 99 ? 5.754 -6.123 -16.901 1.00 57.44 99 ALA A C 1
ATOM 790 O O . ALA A 1 99 ? 6.794 -6.705 -17.198 1.00 57.44 99 ALA A O 1
ATOM 791 N N . CYS A 1 100 ? 4.883 -6.661 -16.032 1.00 60.56 100 CYS A N 1
ATOM 792 C CA . CYS A 1 100 ? 4.874 -8.062 -15.610 1.00 60.56 100 CYS A CA 1
ATOM 793 C C . CYS A 1 100 ? 3.776 -8.852 -16.365 1.00 60.56 100 CYS A C 1
ATOM 795 O O . CYS A 1 100 ? 2.593 -8.693 -16.043 1.00 60.56 100 CYS A O 1
ATOM 797 N N . PRO A 1 101 ? 4.135 -9.740 -17.316 1.00 64.75 101 PRO A N 1
ATOM 798 C CA . PRO A 1 101 ? 3.173 -10.531 -18.096 1.00 64.75 101 PRO A CA 1
ATOM 799 C C . PRO A 1 101 ? 2.208 -11.374 -17.247 1.00 64.75 101 PRO A C 1
ATOM 801 O O . PRO A 1 101 ? 1.041 -11.525 -17.597 1.00 64.75 101 PRO A O 1
ATOM 804 N N . ILE A 1 102 ? 2.663 -11.879 -16.095 1.00 66.00 102 ILE A N 1
ATOM 805 C CA . ILE A 1 102 ? 1.840 -12.687 -15.180 1.00 66.00 102 ILE A CA 1
ATOM 806 C C . ILE A 1 102 ? 0.753 -11.835 -14.517 1.00 66.00 102 ILE A C 1
ATOM 808 O O . ILE A 1 102 ? -0.390 -12.274 -14.386 1.00 66.00 102 ILE A O 1
ATOM 812 N N . ALA A 1 103 ? 1.092 -10.609 -14.110 1.00 59.84 103 ALA A N 1
ATOM 813 C CA . ALA A 1 103 ? 0.121 -9.680 -13.543 1.00 59.84 103 ALA A CA 1
ATOM 814 C C . ALA A 1 103 ? -0.953 -9.322 -14.580 1.00 59.84 103 ALA A C 1
ATOM 816 O O . ALA A 1 103 ? -2.138 -9.372 -14.252 1.00 59.84 103 ALA A O 1
ATOM 817 N N . LEU A 1 104 ? -0.548 -9.057 -15.833 1.00 67.31 104 LEU A N 1
ATOM 818 C CA . LEU A 1 104 ? -1.473 -8.811 -16.944 1.00 67.31 104 LEU A CA 1
ATOM 819 C C . LEU A 1 104 ? -2.442 -9.974 -17.135 1.00 67.31 104 LEU A C 1
ATOM 821 O O . LEU A 1 104 ? -3.650 -9.762 -17.127 1.00 67.31 104 LEU A O 1
ATOM 825 N N . ALA A 1 105 ? -1.915 -11.194 -17.253 1.00 72.38 105 ALA A N 1
ATOM 826 C CA . ALA A 1 105 ? -2.723 -12.385 -17.476 1.00 72.38 105 ALA A CA 1
ATOM 827 C C . ALA A 1 105 ? -3.742 -12.601 -16.348 1.00 72.38 105 ALA A C 1
ATOM 829 O O . ALA A 1 105 ? -4.922 -12.807 -16.615 1.00 72.38 105 ALA A O 1
ATOM 830 N N . LYS A 1 106 ? -3.321 -12.471 -15.080 1.00 67.38 106 LYS A N 1
ATOM 831 C CA . LYS A 1 106 ? -4.228 -12.587 -13.925 1.00 67.38 106 LYS A CA 1
ATOM 832 C C . LYS A 1 106 ? -5.365 -11.566 -13.974 1.00 67.38 106 LYS A C 1
ATOM 834 O O . LYS A 1 106 ? -6.500 -11.904 -13.651 1.00 67.38 106 LYS A O 1
ATOM 839 N N . TRP A 1 107 ? -5.077 -10.333 -14.378 1.00 68.81 107 TRP A N 1
ATOM 840 C CA . TRP A 1 107 ? -6.101 -9.296 -14.478 1.00 68.81 107 TRP A CA 1
ATOM 841 C C . TRP A 1 107 ? -7.032 -9.484 -15.666 1.00 68.81 107 TRP A C 1
ATOM 843 O O . TRP A 1 107 ? -8.240 -9.391 -15.473 1.00 68.81 107 TRP A O 1
ATOM 853 N N . VAL A 1 108 ? -6.503 -9.793 -16.856 1.00 68.94 108 VAL A N 1
ATOM 854 C CA . VAL A 1 108 ? -7.325 -10.101 -18.037 1.00 68.94 108 VAL A CA 1
ATOM 855 C C . VAL A 1 108 ? -8.278 -11.243 -17.699 1.00 68.94 108 VAL A C 1
ATOM 857 O O . VAL A 1 108 ? -9.481 -11.121 -17.907 1.00 68.94 108 VAL A O 1
ATOM 860 N N . ASN A 1 109 ? -7.765 -12.300 -17.069 1.00 78.19 109 ASN A N 1
ATOM 861 C CA . ASN A 1 109 ? -8.578 -13.432 -16.646 1.00 78.19 109 ASN A CA 1
ATOM 862 C C . ASN A 1 109 ? -9.663 -13.014 -15.646 1.00 78.19 109 ASN A C 1
ATOM 864 O O . ASN A 1 109 ? -10.819 -13.371 -15.831 1.00 78.19 109 ASN A O 1
ATOM 868 N N . HIS A 1 110 ? -9.342 -12.184 -14.648 1.00 69.25 110 HIS A N 1
ATOM 869 C CA . HIS A 1 110 ? -10.344 -11.666 -13.712 1.00 69.25 110 HIS A CA 1
ATOM 870 C C . HIS A 1 110 ? -11.426 -10.817 -14.401 1.00 69.25 110 HIS A C 1
ATOM 872 O O . HIS A 1 110 ? -12.600 -10.963 -14.081 1.00 69.25 110 HIS A O 1
ATOM 878 N N . GLN A 1 111 ? -11.063 -9.925 -15.332 1.00 73.00 111 GLN A N 1
ATOM 879 C CA . GLN A 1 111 ? -12.046 -9.103 -16.056 1.00 73.00 111 GLN A CA 1
ATOM 880 C C . GLN A 1 111 ? -12.953 -9.945 -16.959 1.00 73.00 111 GLN A C 1
ATOM 882 O O . GLN A 1 111 ? -14.126 -9.628 -17.118 1.00 73.00 111 GLN A O 1
ATOM 887 N N . LEU A 1 112 ? -12.416 -11.025 -17.525 1.00 79.00 112 LEU A N 1
ATOM 888 C CA . LEU A 1 112 ? -13.151 -11.940 -18.393 1.00 79.00 112 LEU A CA 1
ATOM 889 C C . LEU A 1 112 ? -13.879 -13.059 -17.623 1.00 79.00 112 LEU A C 1
ATOM 891 O O . LEU A 1 112 ? -14.511 -13.905 -18.248 1.00 79.00 112 LEU A O 1
ATOM 895 N N . GLY A 1 113 ? -13.786 -13.094 -16.286 1.00 77.75 113 GLY A N 1
ATOM 896 C CA . GLY A 1 113 ? -14.356 -14.170 -15.465 1.00 77.75 113 GLY A CA 1
ATOM 897 C C . GLY A 1 113 ? -13.712 -15.542 -15.705 1.00 77.75 113 GLY A C 1
ATOM 898 O O . GLY A 1 113 ? -14.324 -16.572 -15.436 1.00 77.75 113 GLY A O 1
ATOM 899 N N . LEU A 1 114 ? -12.488 -15.569 -16.233 1.00 74.06 114 LEU A N 1
ATOM 900 C CA . LEU A 1 114 ? -11.752 -16.784 -16.555 1.00 74.06 114 LEU A CA 1
ATOM 901 C C . LEU A 1 114 ? -10.953 -17.256 -15.337 1.00 74.06 114 LEU A C 1
ATOM 903 O O . LEU A 1 114 ? -10.258 -16.478 -14.678 1.00 74.06 114 LEU A O 1
ATOM 907 N N . TYR A 1 115 ? -11.011 -18.555 -15.055 1.00 61.72 115 TYR A N 1
ATOM 908 C CA . TYR A 1 115 ? -10.163 -19.170 -14.039 1.00 61.72 115 TYR A CA 1
ATOM 909 C C . TYR A 1 115 ? -8.706 -19.192 -14.508 1.00 61.72 115 TYR A C 1
ATOM 911 O O . TYR A 1 115 ? -8.404 -19.446 -15.675 1.00 61.72 115 TYR A O 1
ATOM 919 N N . SER A 1 116 ? -7.777 -18.942 -13.586 1.00 55.72 116 SER A N 1
ATOM 920 C CA . SER A 1 116 ? -6.350 -19.095 -13.857 1.00 55.72 116 SER A CA 1
ATOM 921 C C . SER A 1 116 ? -6.022 -20.576 -14.058 1.00 55.72 116 SER A C 1
ATOM 923 O O . SER A 1 116 ? -5.968 -21.329 -13.087 1.00 55.72 116 SER A O 1
ATOM 925 N N . HIS A 1 117 ? -5.795 -20.989 -15.305 1.00 50.75 117 HIS A N 1
ATOM 926 C CA . HIS A 1 117 ? -5.157 -22.267 -15.600 1.00 50.75 117 HIS A CA 1
ATOM 927 C C . HIS A 1 117 ? -3.677 -22.181 -15.213 1.00 50.75 117 HIS A C 1
ATOM 929 O O . HIS A 1 117 ? -2.957 -21.295 -15.677 1.00 50.75 117 HIS A O 1
ATOM 935 N N . ASN A 1 118 ? -3.238 -23.085 -14.337 1.00 44.59 118 ASN A N 1
ATOM 936 C CA . ASN A 1 118 ? -1.820 -23.311 -14.083 1.00 44.59 118 ASN A CA 1
ATOM 937 C C . ASN A 1 118 ? -1.233 -23.927 -15.359 1.00 44.59 118 ASN A C 1
ATOM 939 O O . ASN A 1 118 ? -1.551 -25.073 -15.674 1.00 44.59 118 ASN A O 1
ATOM 943 N N . GLY A 1 119 ? -0.473 -23.134 -16.115 1.00 42.72 119 GLY A N 1
ATOM 944 C CA . GLY A 1 119 ? 0.449 -23.653 -17.124 1.00 42.72 119 GLY A CA 1
ATOM 945 C C . GLY A 1 119 ? 1.657 -24.288 -16.456 1.00 42.72 119 GLY A C 1
ATOM 946 O O . GLY A 1 119 ? 2.092 -23.734 -15.419 1.00 42.72 119 GLY A O 1
#

Radius of gyration: 14.64 Å; chains: 1; bounding box: 33×36×36 Å

Sequence (119 aa):
MEFYHGTTLSNARGIIENGFRPRGGAVWFTTQWNYAKNRAEQKARRKHDRPIVLKTELDIEALRGSIGNGKIRAQGGIAAINERLSIQLPQSNFFELLACPIALAKWVNHQLGLYSHNG

Secondary structure (DSSP, 8-state):
-EEEEEEEHHHHHHHHHH-B--SSSPEEEES-HHHHHHHHHHHHHHHT--EEEEEEE--HHHHHHHH-GGGEEEETTEEEE-S-B-----GGGHHHHTTSHHHHHHHHHHHTT------

Foldseek 3Di:
DKKKAKAFLVVVLVCLVFNDADDPFWRKIFPDPVVSQVNQVVRCVVVVTHIDMFMFDDDQVVCCVVVHPVQWDDDDRMITGNHGDDTDTDPPRQVVNVVDVVSVVVVVCVVVVHDDDDD